Protein AF-A0A931A5I2-F1 (afdb_monomer)

Organism: NCBI:txid1187855

Structure (mmCIF, N/CA/C/O backbone):
data_AF-A0A931A5I2-F1
#
_entry.id   AF-A0A931A5I2-F1
#
loop_
_atom_site.group_PDB
_atom_site.id
_atom_site.type_symbol
_atom_site.label_atom_id
_atom_site.label_alt_id
_atom_site.label_comp_id
_atom_site.label_asym_id
_atom_site.label_entity_id
_atom_site.label_seq_id
_atom_site.pdbx_PDB_ins_code
_atom_site.Cartn_x
_atom_site.Cartn_y
_atom_site.Cartn_z
_atom_site.occupancy
_atom_site.B_iso_or_equiv
_atom_site.auth_seq_id
_atom_site.auth_comp_id
_atom_site.auth_asym_id
_atom_site.auth_atom_id
_atom_site.pdbx_PDB_model_num
ATOM 1 N N . MET A 1 1 ? -3.481 8.374 -11.342 1.00 69.00 1 MET A N 1
ATOM 2 C CA . MET A 1 1 ? -2.638 8.021 -10.176 1.00 69.00 1 MET A CA 1
ATOM 3 C C . MET A 1 1 ? -3.556 7.645 -9.022 1.00 69.00 1 MET A C 1
ATOM 5 O O . MET A 1 1 ? -4.461 8.416 -8.738 1.00 69.00 1 MET A O 1
ATOM 9 N N . ARG A 1 2 ? -3.394 6.473 -8.399 1.00 82.38 2 ARG A N 1
ATOM 10 C CA . ARG A 1 2 ? -4.111 6.147 -7.152 1.00 82.38 2 ARG A CA 1
ATOM 11 C C . ARG A 1 2 ? -3.209 6.462 -5.957 1.00 82.38 2 ARG A C 1
ATOM 13 O O . ARG A 1 2 ? -2.004 6.212 -6.026 1.00 82.38 2 ARG A O 1
ATOM 20 N N . THR A 1 3 ? -3.770 7.051 -4.913 1.00 91.56 3 THR A N 1
ATOM 21 C CA . THR A 1 3 ? -3.041 7.483 -3.713 1.00 91.56 3 THR A CA 1
ATOM 22 C C . THR A 1 3 ? -3.144 6.432 -2.608 1.00 91.56 3 THR A C 1
ATOM 24 O O . THR A 1 3 ? -4.033 5.581 -2.652 1.00 91.56 3 THR A O 1
ATOM 27 N N . VAL A 1 4 ? -2.288 6.543 -1.584 1.00 92.81 4 VAL A N 1
ATOM 28 C CA . VAL A 1 4 ? -2.404 5.776 -0.326 1.00 92.81 4 VAL A CA 1
ATOM 29 C C . VAL A 1 4 ? -3.823 5.853 0.233 1.00 92.81 4 VAL A C 1
ATOM 31 O O . VAL A 1 4 ? -4.373 4.853 0.678 1.00 92.81 4 VAL A O 1
ATOM 34 N N . ARG A 1 5 ? -4.440 7.040 0.174 1.00 93.38 5 ARG A N 1
ATOM 35 C CA . ARG A 1 5 ? -5.797 7.258 0.677 1.00 93.38 5 ARG A CA 1
ATOM 36 C C . ARG A 1 5 ? -6.809 6.328 -0.000 1.00 93.38 5 ARG A C 1
ATOM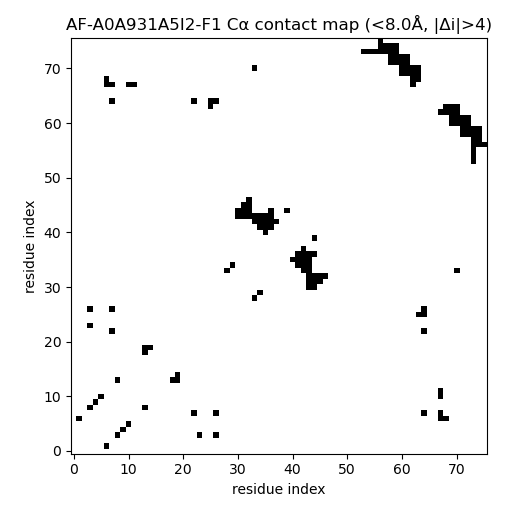 38 O O . ARG A 1 5 ? -7.476 5.550 0.671 1.00 93.38 5 ARG A O 1
ATOM 45 N N . ALA A 1 6 ? -6.845 6.363 -1.332 1.00 93.81 6 ALA A N 1
ATOM 46 C CA . ALA A 1 6 ? -7.802 5.595 -2.124 1.00 93.81 6 ALA A CA 1
ATOM 47 C C . ALA A 1 6 ? -7.547 4.077 -2.085 1.00 93.81 6 ALA A C 1
ATOM 49 O O . ALA A 1 6 ? -8.472 3.285 -2.259 1.00 93.81 6 ALA A O 1
ATOM 50 N N . GLU A 1 7 ? -6.289 3.657 -1.919 1.00 92.19 7 GLU A N 1
ATOM 51 C CA . GLU A 1 7 ? -5.927 2.236 -1.896 1.00 92.19 7 GLU A CA 1
ATOM 52 C C . GLU A 1 7 ? -6.016 1.616 -0.493 1.00 92.19 7 GLU A C 1
ATOM 54 O O . GLU A 1 7 ? -6.377 0.442 -0.400 1.00 92.19 7 GLU A O 1
ATOM 59 N N . CYS A 1 8 ? -5.767 2.393 0.568 1.00 93.69 8 CYS A N 1
ATOM 60 C CA . CYS A 1 8 ? -5.699 1.911 1.950 1.00 93.69 8 CYS A CA 1
ATOM 61 C C . CYS A 1 8 ? -6.766 2.548 2.848 1.00 93.69 8 CYS A C 1
ATOM 63 O O . CYS A 1 8 ? -7.710 1.873 3.252 1.00 93.69 8 CYS A O 1
ATOM 65 N N . THR A 1 9 ? -6.637 3.838 3.176 1.00 92.19 9 THR A N 1
ATOM 66 C CA . THR A 1 9 ? -7.401 4.439 4.289 1.00 92.19 9 THR A CA 1
ATOM 67 C C . THR A 1 9 ? -8.896 4.566 4.014 1.00 92.19 9 THR A C 1
ATOM 69 O O . THR A 1 9 ? -9.682 4.588 4.952 1.00 92.19 9 THR A O 1
ATOM 72 N N . ASP A 1 10 ? -9.306 4.620 2.747 1.00 94.19 10 ASP A N 1
ATOM 73 C CA . ASP A 1 10 ? -10.725 4.635 2.369 1.00 94.19 10 ASP A CA 1
ATOM 74 C C . ASP A 1 10 ? -11.354 3.226 2.401 1.00 94.19 10 ASP A C 1
ATOM 76 O O . ASP A 1 10 ? -12.567 3.078 2.269 1.00 94.19 10 ASP A O 1
ATOM 80 N N . ARG A 1 11 ? -10.539 2.170 2.540 1.00 92.94 11 ARG A N 1
ATOM 81 C CA . ARG A 1 11 ? -10.955 0.759 2.418 1.00 92.94 11 ARG A CA 1
ATOM 82 C C . ARG A 1 11 ? -10.681 -0.067 3.676 1.00 92.94 11 ARG A C 1
ATOM 84 O O . ARG A 1 11 ? -11.066 -1.233 3.727 1.00 92.94 11 ARG A O 1
ATOM 91 N N . MET A 1 12 ? -10.025 0.520 4.673 1.00 93.81 12 MET A N 1
ATOM 92 C CA . MET A 1 12 ? -9.632 -0.127 5.919 1.00 93.81 12 MET A CA 1
ATOM 93 C C . MET A 1 12 ? -9.764 0.853 7.083 1.00 93.81 12 MET A C 1
ATOM 95 O O . MET A 1 12 ? -9.317 1.996 7.001 1.00 93.81 12 MET A O 1
ATOM 99 N N . LEU A 1 13 ? -10.332 0.383 8.194 1.00 95.38 13 LEU A N 1
ATOM 100 C CA . LEU A 1 13 ? -10.345 1.144 9.438 1.00 95.38 13 LEU A CA 1
ATOM 101 C C . LEU A 1 13 ? -8.948 1.167 10.061 1.00 95.38 13 LEU A C 1
ATOM 103 O O . LEU A 1 13 ? -8.337 0.125 10.292 1.00 95.38 13 LEU A O 1
ATOM 107 N N . ILE A 1 14 ? -8.461 2.363 10.378 1.00 95.31 14 ILE A N 1
ATOM 108 C CA . ILE A 1 14 ? -7.181 2.558 11.054 1.00 95.31 14 ILE A CA 1
ATOM 109 C C . ILE A 1 14 ? -7.432 2.697 12.558 1.00 95.31 14 ILE A C 1
ATOM 111 O O . ILE A 1 14 ? -7.861 3.744 13.028 1.00 95.31 14 ILE A O 1
ATOM 115 N N . TYR A 1 15 ? -7.165 1.627 13.311 1.00 93.44 15 TYR A N 1
ATOM 116 C CA . TYR A 1 15 ? -7.413 1.565 14.758 1.00 93.44 15 TYR A CA 1
ATOM 117 C C . TYR A 1 15 ? -6.472 2.420 15.623 1.00 93.44 15 TYR A C 1
ATOM 119 O O . TYR A 1 15 ? -6.742 2.618 16.804 1.00 93.44 15 TYR A O 1
ATOM 127 N N . GLY A 1 16 ? -5.366 2.915 15.066 1.00 96.75 16 GLY A N 1
ATOM 128 C CA . GLY A 1 16 ? -4.404 3.744 15.786 1.00 96.75 16 GLY A CA 1
ATOM 129 C C . GLY A 1 16 ? -3.099 3.923 15.018 1.00 96.75 16 GLY A C 1
ATOM 130 O O . GLY A 1 16 ? -2.937 3.407 13.912 1.00 96.75 16 GLY A O 1
ATOM 131 N N . GLU A 1 17 ? -2.153 4.640 15.622 1.00 97.94 17 GLU A N 1
ATOM 132 C CA . GLU A 1 17 ? -0.883 5.002 14.983 1.00 97.94 17 GLU A CA 1
ATOM 133 C C . GLU A 1 17 ? -0.027 3.786 14.618 1.00 97.94 17 GLU A C 1
ATOM 135 O O . GLU A 1 17 ? 0.494 3.719 13.509 1.00 97.94 17 GLU A O 1
ATOM 140 N N . HIS A 1 18 ? 0.094 2.803 15.514 1.00 97.69 18 HIS A N 1
ATOM 141 C CA . HIS A 1 18 ? 0.872 1.596 15.229 1.00 97.69 18 HIS A CA 1
ATOM 142 C C . HIS A 1 18 ? 0.320 0.849 14.007 1.00 97.69 18 HIS A C 1
ATOM 144 O O . HIS A 1 18 ? 1.076 0.501 13.106 1.00 97.69 18 HIS A O 1
ATOM 150 N N . HIS A 1 19 ? -1.007 0.698 13.932 1.00 96.12 19 HIS A N 1
ATOM 151 C CA . HIS A 1 19 ? -1.660 0.089 12.776 1.00 96.12 19 HIS A CA 1
ATOM 152 C C . HIS A 1 19 ? -1.442 0.915 11.502 1.00 96.12 19 HIS A C 1
ATOM 154 O O . HIS A 1 19 ? -1.142 0.349 10.455 1.00 96.12 19 HIS A O 1
ATOM 160 N N . LEU A 1 20 ? -1.533 2.248 11.588 1.00 96.06 20 LEU A N 1
ATOM 161 C CA . LEU A 1 20 ? -1.253 3.123 10.451 1.00 96.06 20 LEU A CA 1
ATOM 162 C C . LEU A 1 20 ? 0.172 2.931 9.928 1.00 96.06 20 LEU A C 1
ATOM 164 O O . LEU A 1 20 ? 0.349 2.830 8.720 1.00 96.06 20 LEU A O 1
ATOM 168 N N . ARG A 1 21 ? 1.170 2.867 10.816 1.00 97.38 21 ARG A N 1
ATOM 169 C CA . ARG A 1 21 ? 2.568 2.648 10.423 1.00 97.38 21 ARG A CA 1
ATOM 170 C C . ARG A 1 21 ? 2.725 1.323 9.683 1.00 97.38 21 ARG A C 1
ATOM 172 O O . ARG A 1 21 ? 3.196 1.344 8.558 1.00 97.38 21 ARG A O 1
ATOM 179 N N . SER A 1 22 ? 2.200 0.222 10.226 1.00 96.06 22 SER A N 1
ATOM 180 C CA . SER A 1 22 ? 2.249 -1.082 9.546 1.00 96.06 22 SER A CA 1
ATOM 181 C C . SER A 1 22 ? 1.586 -1.064 8.163 1.00 96.06 22 SER A C 1
ATOM 183 O O . SER A 1 22 ? 2.126 -1.623 7.215 1.00 96.06 22 SER A O 1
ATOM 185 N N . VAL A 1 23 ? 0.439 -0.389 8.024 1.00 95.94 23 VAL A N 1
ATOM 186 C CA . VAL A 1 23 ? -0.252 -0.234 6.731 1.00 95.94 23 VAL A CA 1
ATOM 187 C C . VAL A 1 23 ? 0.567 0.607 5.748 1.00 95.94 23 VAL A C 1
ATOM 189 O O . VAL A 1 23 ? 0.586 0.315 4.554 1.00 95.94 23 VAL A O 1
ATOM 192 N N . LEU A 1 24 ? 1.220 1.672 6.217 1.00 96.25 24 LEU A N 1
ATOM 193 C CA . LEU A 1 24 ? 2.053 2.525 5.370 1.00 96.25 24 LEU A CA 1
ATOM 194 C C . LEU A 1 24 ? 3.346 1.826 4.948 1.00 96.25 24 LEU A C 1
ATOM 196 O O . LEU A 1 24 ? 3.713 1.951 3.784 1.00 96.25 24 LEU A O 1
ATOM 200 N N . ASP A 1 25 ? 3.981 1.076 5.846 1.00 96.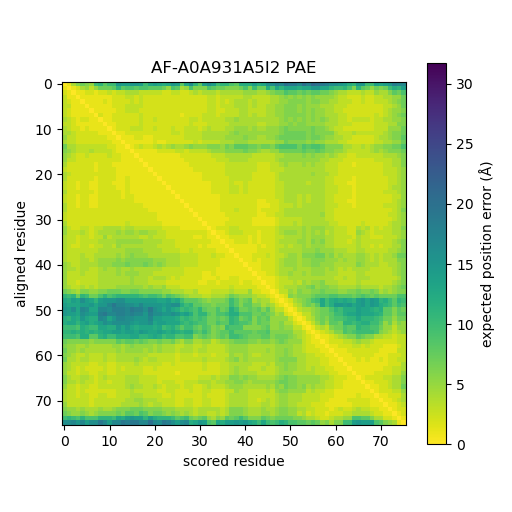69 25 ASP A N 1
ATOM 201 C CA . ASP A 1 25 ? 5.181 0.291 5.550 1.00 96.69 25 ASP A CA 1
ATOM 202 C C . ASP A 1 25 ? 4.874 -0.737 4.449 1.00 96.69 25 ASP A C 1
ATOM 204 O O . ASP A 1 25 ? 5.501 -0.724 3.392 1.00 96.69 25 ASP A O 1
ATOM 208 N N . GLU A 1 26 ? 3.801 -1.519 4.609 1.00 95.94 26 GLU A N 1
ATOM 209 C CA . GLU A 1 26 ? 3.371 -2.485 3.590 1.00 95.94 26 GLU A CA 1
ATOM 210 C C . GLU A 1 26 ? 2.972 -1.803 2.267 1.00 95.94 26 GLU A C 1
ATOM 212 O O . GLU A 1 26 ? 3.234 -2.315 1.174 1.00 95.94 26 GLU A O 1
ATOM 217 N N . TYR A 1 27 ? 2.358 -0.615 2.330 1.00 95.50 27 TYR A N 1
ATOM 218 C CA . TYR A 1 27 ? 2.054 0.155 1.125 1.00 95.50 27 TYR A CA 1
ATOM 219 C C . TYR A 1 27 ? 3.327 0.609 0.402 1.00 95.50 27 TYR A C 1
ATOM 221 O O . TYR A 1 27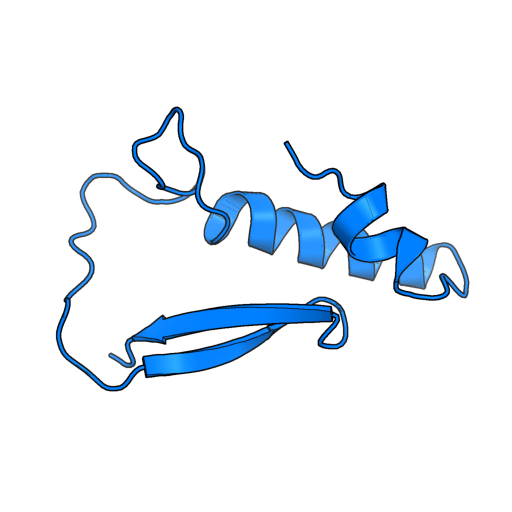 ? 3.352 0.580 -0.831 1.00 95.50 27 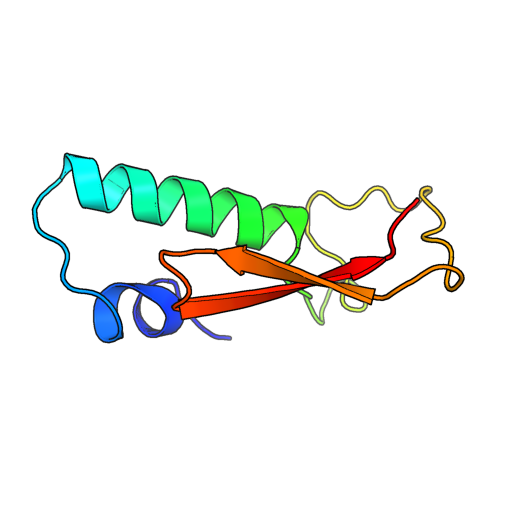TYR A O 1
ATOM 229 N N . ILE A 1 28 ? 4.351 1.059 1.133 1.00 95.94 28 ILE A N 1
ATOM 230 C CA . ILE A 1 28 ? 5.629 1.519 0.575 1.00 95.94 28 ILE A CA 1
ATOM 231 C C . ILE A 1 28 ? 6.353 0.353 -0.095 1.00 95.94 28 ILE A C 1
ATOM 233 O O . ILE A 1 28 ? 6.739 0.490 -1.259 1.00 95.94 28 ILE A O 1
ATOM 237 N N . ASP A 1 29 ? 6.439 -0.795 0.579 1.00 94.50 29 ASP A N 1
ATOM 238 C CA . ASP A 1 29 ? 7.053 -2.014 0.043 1.00 94.50 29 ASP A CA 1
ATOM 239 C C . ASP A 1 29 ? 6.392 -2.420 -1.277 1.00 94.50 29 ASP A C 1
ATOM 241 O O . ASP A 1 29 ? 7.054 -2.614 -2.300 1.00 94.50 29 ASP A O 1
AT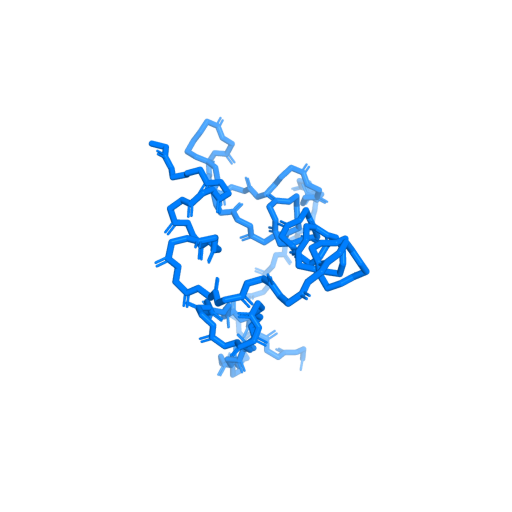OM 245 N N . ARG A 1 30 ? 5.056 -2.425 -1.313 1.00 93.19 30 ARG A N 1
ATOM 246 C CA . ARG A 1 30 ? 4.315 -2.638 -2.557 1.00 93.19 30 ARG A CA 1
ATOM 247 C C . ARG A 1 30 ? 4.601 -1.556 -3.601 1.00 93.19 30 ARG A C 1
ATOM 249 O O . ARG A 1 30 ? 4.757 -1.859 -4.786 1.00 93.19 30 ARG A O 1
ATOM 256 N N . TYR A 1 31 ? 4.540 -0.280 -3.224 1.00 93.75 31 TYR A N 1
ATOM 257 C CA . TYR A 1 31 ? 4.632 0.838 -4.167 1.00 93.75 31 TYR A CA 1
ATOM 258 C C . TYR A 1 31 ? 5.976 0.839 -4.897 1.00 93.75 31 TYR A C 1
ATOM 260 O O . TYR A 1 31 ? 6.010 1.077 -6.111 1.00 93.75 31 TYR A O 1
ATOM 268 N N . ASN A 1 32 ? 7.048 0.560 -4.159 1.00 93.81 32 ASN A N 1
ATOM 269 C CA . ASN A 1 32 ? 8.404 0.540 -4.676 1.00 93.81 32 ASN A CA 1
ATOM 270 C C . ASN A 1 32 ? 8.764 -0.802 -5.327 1.00 93.81 32 ASN A C 1
ATOM 272 O O . ASN A 1 32 ? 9.406 -0.795 -6.374 1.00 93.81 32 ASN A O 1
ATOM 276 N N . GLY A 1 33 ? 8.300 -1.929 -4.779 1.00 92.19 33 GLY A N 1
ATOM 277 C CA . GLY A 1 33 ? 8.690 -3.268 -5.230 1.00 92.19 33 GLY A CA 1
ATOM 278 C C . GLY A 1 33 ? 7.773 -3.923 -6.266 1.00 92.19 33 GLY A C 1
ATOM 279 O O . GLY A 1 33 ? 8.237 -4.733 -7.063 1.00 92.19 33 GLY A O 1
ATOM 280 N N . HIS A 1 34 ? 6.481 -3.581 -6.303 1.00 90.38 34 HIS A N 1
ATOM 281 C CA . HIS A 1 34 ? 5.491 -4.331 -7.097 1.00 90.38 34 HIS A CA 1
ATOM 282 C C . HIS A 1 34 ? 4.560 -3.477 -7.953 1.00 90.38 34 HIS A C 1
ATOM 284 O O . HIS A 1 34 ? 3.997 -3.964 -8.939 1.00 90.38 34 HIS A O 1
ATOM 290 N N . ARG A 1 35 ? 4.341 -2.210 -7.596 1.00 91.06 35 ARG A N 1
ATOM 291 C CA . ARG A 1 35 ? 3.377 -1.378 -8.311 1.00 91.06 35 ARG A CA 1
ATOM 292 C C . ARG A 1 35 ? 3.878 -1.072 -9.725 1.00 91.06 35 ARG A C 1
ATOM 294 O O . ARG A 1 35 ? 5.013 -0.639 -9.876 1.00 91.06 35 ARG A O 1
ATOM 301 N N . PRO A 1 36 ? 3.031 -1.203 -10.756 1.00 90.81 36 PRO A N 1
ATOM 302 C CA . PRO A 1 36 ? 3.422 -0.817 -12.099 1.00 90.81 36 PRO A CA 1
ATOM 303 C C . PRO A 1 36 ? 3.382 0.707 -12.272 1.00 90.81 36 PRO A C 1
ATOM 305 O O . PRO A 1 36 ? 2.379 1.356 -11.953 1.00 90.81 36 PRO A O 1
ATOM 308 N N . HIS A 1 37 ? 4.459 1.283 -12.814 1.00 90.44 37 HIS A N 1
ATOM 309 C CA . HIS A 1 37 ? 4.552 2.717 -13.110 1.00 90.44 37 HIS A CA 1
ATOM 310 C C . HIS A 1 37 ? 4.657 2.947 -14.612 1.00 90.44 37 HIS A C 1
ATOM 312 O O . HIS A 1 37 ? 5.619 2.530 -15.254 1.00 90.44 37 HIS A O 1
ATOM 318 N N . GLN A 1 38 ? 3.674 3.645 -15.186 1.00 91.38 38 GLN A N 1
ATOM 319 C CA . GLN A 1 38 ? 3.596 3.887 -16.634 1.00 91.38 38 GLN A CA 1
ATOM 320 C C . GLN A 1 38 ? 4.858 4.560 -17.189 1.00 91.38 38 GLN A C 1
ATOM 322 O O . GLN A 1 38 ? 5.382 4.123 -18.209 1.00 91.38 38 GLN A O 1
ATOM 327 N N . ALA A 1 39 ? 5.391 5.558 -16.479 1.00 91.50 39 ALA A N 1
ATOM 328 C CA . ALA A 1 39 ? 6.620 6.255 -16.861 1.00 91.50 39 ALA A CA 1
ATOM 329 C C . ALA A 1 39 ? 7.870 5.352 -16.861 1.00 91.50 39 ALA A C 1
ATOM 331 O O . ALA A 1 39 ? 8.858 5.681 -17.505 1.00 91.50 39 ALA A O 1
ATOM 332 N N . ARG A 1 40 ? 7.823 4.202 -16.174 1.00 91.25 40 ARG A N 1
ATOM 333 C CA . ARG A 1 40 ? 8.900 3.203 -16.118 1.00 91.25 40 ARG A CA 1
ATOM 334 C C . ARG A 1 40 ? 8.565 1.939 -16.908 1.00 91.25 40 ARG A C 1
ATOM 336 O O . ARG A 1 40 ? 9.014 0.854 -16.559 1.00 91.25 40 ARG A O 1
ATOM 343 N N . SER A 1 41 ? 7.750 2.044 -17.959 1.00 91.44 41 SER A N 1
ATOM 344 C CA . SER A 1 41 ? 7.318 0.880 -18.752 1.00 91.44 41 SER A CA 1
ATOM 345 C C . SER A 1 41 ? 6.667 -0.217 -17.895 1.00 91.44 41 SER A C 1
ATOM 347 O O . SER A 1 41 ? 6.941 -1.399 -18.065 1.00 91.44 41 SER A O 1
ATOM 349 N N . GLN A 1 42 ? 5.805 0.191 -16.956 1.00 89.88 42 GLN A N 1
ATOM 350 C CA . GLN A 1 42 ? 5.133 -0.671 -15.972 1.00 89.88 42 GLN A CA 1
ATOM 351 C C . GLN A 1 42 ? 6.054 -1.321 -14.930 1.00 89.88 42 GLN A C 1
ATOM 353 O O . GLN A 1 42 ? 5.590 -2.179 -14.183 1.00 89.88 42 GLN A O 1
ATOM 358 N N . ARG A 1 43 ? 7.318 -0.901 -14.819 1.00 90.00 43 ARG A N 1
ATOM 359 C CA . ARG A 1 43 ? 8.232 -1.410 -13.791 1.00 90.00 43 ARG A CA 1
ATOM 360 C C . ARG A 1 43 ? 8.064 -0.659 -12.459 1.00 90.00 43 ARG A C 1
ATOM 362 O O . ARG A 1 43 ? 7.854 0.561 -12.484 1.00 90.00 43 ARG A O 1
ATOM 369 N N . PRO A 1 44 ? 8.153 -1.349 -11.312 1.00 91.75 44 PRO A N 1
ATOM 370 C CA . PRO A 1 44 ? 8.335 -0.741 -10.000 1.00 91.75 44 PRO A CA 1
ATOM 371 C C . PRO A 1 44 ? 9.647 0.058 -9.897 1.00 91.75 44 PRO A C 1
ATOM 373 O O . PRO A 1 44 ? 10.586 -0.206 -10.651 1.00 91.75 44 PRO A O 1
ATOM 376 N N . PRO A 1 45 ? 9.739 1.018 -8.960 1.00 92.94 45 PRO A N 1
ATOM 377 C CA . PRO A 1 45 ? 10.951 1.759 -8.658 1.00 92.94 45 PRO A CA 1
ATOM 378 C C . PRO A 1 45 ? 12.167 0.888 -8.350 1.00 92.94 45 PRO A C 1
ATOM 380 O O . PRO A 1 45 ? 13.239 1.167 -8.891 1.00 92.94 45 PRO A O 1
ATOM 383 N N . ASP A 1 46 ? 11.968 -0.155 -7.544 1.00 93.06 46 ASP A N 1
ATOM 384 C CA . ASP A 1 46 ? 13.029 -1.020 -7.016 1.00 93.06 46 ASP A CA 1
ATOM 385 C C . ASP A 1 46 ? 13.339 -2.203 -7.941 1.00 93.06 46 ASP A C 1
ATOM 387 O O . ASP A 1 46 ? 14.225 -3.006 -7.653 1.00 93.06 46 ASP A O 1
ATOM 391 N N . GLN A 1 47 ? 12.626 -2.335 -9.064 1.00 87.25 47 GLN A N 1
ATOM 392 C CA . GLN A 1 47 ? 12.942 -3.376 -10.031 1.00 87.25 47 GLN A CA 1
ATOM 393 C C . GLN A 1 47 ? 14.249 -3.038 -10.752 1.00 87.25 47 GLN A C 1
ATOM 395 O O . GLN A 1 47 ? 14.330 -2.049 -11.488 1.00 87.25 47 GLN A O 1
ATOM 400 N N . ASP A 1 48 ? 15.236 -3.916 -10.580 1.00 84.12 48 ASP A N 1
ATOM 401 C CA . ASP A 1 48 ? 16.474 -3.904 -11.350 1.00 84.12 48 ASP A CA 1
ATOM 402 C C . ASP A 1 48 ? 16.169 -4.167 -12.833 1.00 84.12 48 ASP A C 1
ATOM 404 O O . ASP A 1 48 ? 15.501 -5.139 -13.203 1.00 84.12 48 ASP A O 1
ATOM 408 N N . GLU A 1 49 ? 16.649 -3.272 -1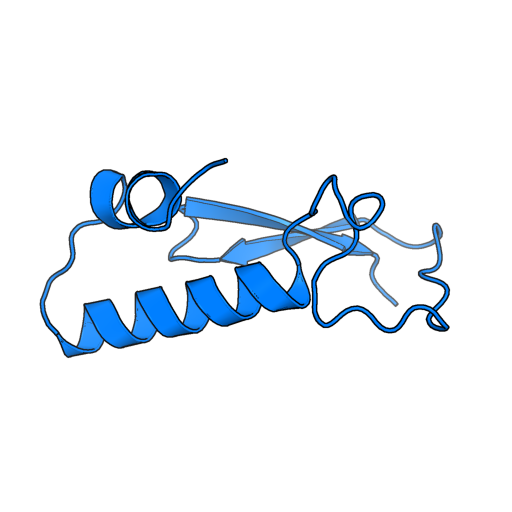3.694 1.00 75.38 49 GLU A N 1
ATOM 409 C CA . GLU A 1 49 ? 16.438 -3.332 -15.139 1.00 75.38 49 GLU A CA 1
ATOM 410 C C . GLU A 1 49 ? 17.125 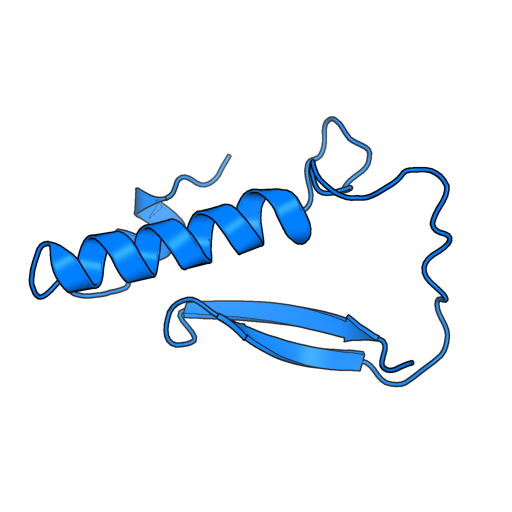-4.538 -15.788 1.00 75.38 49 GLU A C 1
ATOM 412 O O . GLU A 1 49 ? 16.712 -4.964 -16.868 1.00 75.38 49 GLU A O 1
ATOM 417 N N . GLN A 1 50 ? 18.140 -5.104 -15.131 1.00 76.44 50 GLN A N 1
ATOM 418 C CA . GLN A 1 50 ? 18.893 -6.258 -15.620 1.00 76.44 50 GLN A CA 1
ATOM 419 C C . GLN A 1 50 ? 18.219 -7.594 -15.281 1.00 76.44 50 GLN A C 1
ATOM 421 O O . GLN A 1 50 ? 18.552 -8.623 -15.875 1.00 76.44 50 GLN A O 1
ATOM 426 N N . VAL A 1 51 ? 17.253 -7.602 -14.357 1.00 77.00 51 VAL A N 1
ATOM 427 C CA . VAL A 1 51 ? 16.550 -8.823 -13.955 1.00 77.00 51 VAL A CA 1
ATOM 428 C C . VAL A 1 51 ? 15.480 -9.167 -14.991 1.00 77.00 51 VAL A C 1
ATOM 430 O O . VAL A 1 51 ? 14.409 -8.557 -15.058 1.00 77.00 51 VAL A O 1
ATOM 433 N N . VAL A 1 52 ? 15.758 -10.196 -15.794 1.00 71.38 52 VAL A N 1
ATOM 434 C CA . VAL A 1 52 ? 14.771 -10.805 -16.691 1.00 71.38 52 VAL A CA 1
ATOM 435 C C . VAL A 1 52 ? 13.828 -11.666 -15.858 1.00 71.38 52 VAL A C 1
ATOM 437 O O . VAL A 1 52 ? 14.193 -12.738 -15.380 1.00 71.38 52 VAL A O 1
ATOM 440 N N . VAL A 1 53 ? 12.593 -11.200 -15.685 1.00 73.00 53 VAL A N 1
ATOM 441 C CA . VAL A 1 53 ? 11.543 -12.000 -15.049 1.00 73.00 53 VAL A CA 1
ATOM 442 C C . VAL A 1 53 ? 11.116 -13.091 -16.029 1.00 73.00 53 VAL A C 1
ATOM 444 O O . VAL A 1 53 ? 10.602 -12.786 -17.107 1.00 73.00 53 VAL A O 1
ATOM 447 N N . SER A 1 54 ? 11.328 -14.359 -15.662 1.00 77.75 54 SER A N 1
ATOM 448 C CA . SER A 1 54 ? 10.837 -15.484 -16.460 1.00 77.75 54 SER A CA 1
ATOM 449 C C . SER A 1 54 ? 9.316 -15.406 -16.605 1.00 77.75 54 SER A C 1
ATOM 451 O O . SER A 1 54 ? 8.592 -15.152 -15.642 1.00 77.75 54 SER A O 1
ATOM 453 N N . MET A 1 55 ? 8.826 -15.631 -17.824 1.00 81.88 55 MET A N 1
ATOM 454 C CA . MET A 1 55 ? 7.393 -15.740 -18.116 1.00 81.88 55 MET A CA 1
ATOM 455 C C . MET A 1 55 ? 6.865 -17.166 -17.918 1.00 81.88 55 MET A C 1
ATOM 457 O O . MET A 1 55 ? 5.688 -17.430 -18.169 1.00 81.88 55 MET A O 1
ATOM 461 N N . GLU A 1 56 ? 7.716 -18.079 -17.463 1.00 86.25 56 GLU A N 1
ATOM 462 C CA . GLU A 1 56 ? 7.378 -19.463 -17.159 1.00 86.25 56 GLU A CA 1
ATOM 463 C C . GLU A 1 56 ? 7.040 -19.622 -15.671 1.00 86.25 56 GLU A C 1
ATOM 465 O O . GLU A 1 56 ? 7.357 -18.769 -14.846 1.00 86.25 56 GLU A O 1
ATOM 470 N N . GLY A 1 57 ? 6.344 -20.702 -15.322 1.00 86.25 57 GLY A N 1
ATOM 471 C CA . GLY A 1 57 ? 5.962 -20.983 -13.936 1.00 86.25 57 GLY A CA 1
ATOM 472 C C . GLY A 1 57 ? 4.546 -20.537 -13.570 1.00 86.25 57 GLY A C 1
ATOM 473 O O . GLY A 1 57 ? 3.902 -19.724 -14.242 1.00 86.25 57 GLY A O 1
ATOM 474 N N . ARG A 1 58 ? 4.019 -21.130 -12.498 1.00 92.81 58 ARG A N 1
ATOM 475 C CA . ARG A 1 58 ? 2.645 -20.913 -12.027 1.00 92.81 58 ARG A CA 1
ATOM 476 C C . ARG A 1 58 ? 2.474 -19.487 -11.502 1.00 92.81 58 ARG A C 1
ATOM 478 O O . ARG A 1 58 ? 3.322 -18.994 -10.769 1.00 92.81 58 ARG A O 1
ATOM 485 N N . ILE A 1 59 ? 1.348 -18.849 -11.827 1.00 92.06 59 ILE A N 1
ATOM 486 C CA . ILE A 1 59 ? 0.978 -17.562 -11.226 1.00 92.06 59 ILE A CA 1
ATOM 487 C C . ILE A 1 59 ? 0.466 -17.805 -9.805 1.00 92.06 59 ILE A C 1
ATOM 489 O O . ILE A 1 59 ? -0.505 -18.536 -9.591 1.00 92.06 59 ILE A O 1
ATOM 493 N N . GLU A 1 60 ? 1.105 -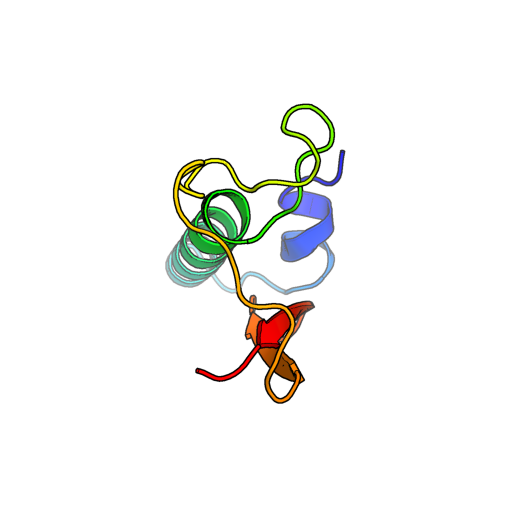17.151 -8.846 1.00 92.94 60 GLU A N 1
ATOM 494 C CA . GLU A 1 60 ? 0.722 -17.117 -7.445 1.00 92.94 60 GLU A CA 1
ATOM 495 C C . GLU A 1 60 ? 0.129 -15.763 -7.087 1.00 92.94 60 GLU A C 1
ATOM 497 O O . GLU A 1 60 ? 0.623 -14.710 -7.495 1.00 92.94 60 GLU A O 1
ATOM 502 N N . ARG A 1 61 ? -0.938 -15.806 -6.290 1.00 93.69 61 ARG A N 1
ATOM 503 C CA . ARG A 1 61 ? -1.585 -14.619 -5.746 1.00 93.69 61 ARG A CA 1
ATOM 504 C C . ARG A 1 61 ? -1.102 -14.389 -4.323 1.00 93.69 61 ARG A C 1
ATOM 506 O O . ARG A 1 61 ? -1.327 -15.238 -3.462 1.00 93.69 61 ARG A O 1
ATOM 513 N N . HIS A 1 62 ? -0.553 -13.212 -4.076 1.00 91.94 62 HIS A N 1
ATOM 514 C CA . HIS A 1 62 ? -0.203 -12.715 -2.756 1.00 91.94 62 HIS A CA 1
ATOM 515 C C . HIS A 1 62 ? -1.190 -11.612 -2.353 1.00 91.94 62 HIS A C 1
ATOM 517 O O . HIS A 1 62 ? -1.565 -10.776 -3.171 1.00 91.94 62 HIS A O 1
ATOM 523 N N . LYS A 1 63 ? -1.694 -11.648 -1.120 1.00 94.31 63 LYS A N 1
ATOM 524 C CA . LYS A 1 63 ? -2.634 -10.644 -0.609 1.00 94.31 63 LYS A CA 1
ATOM 525 C C . LYS A 1 63 ? -1.878 -9.713 0.320 1.00 94.31 63 LYS A C 1
ATOM 527 O O . LYS A 1 63 ? -1.306 -10.195 1.287 1.00 94.31 63 LYS A O 1
ATOM 532 N N . VAL A 1 64 ? -1.953 -8.419 0.047 1.00 93.44 64 VAL A N 1
ATOM 533 C CA . VAL A 1 64 ? -1.308 -7.373 0.849 1.00 93.44 64 VAL A CA 1
ATOM 534 C C . VAL A 1 64 ? -2.346 -6.374 1.351 1.00 93.44 64 VAL A C 1
ATOM 536 O O . VAL A 1 64 ? -3.487 -6.346 0.865 1.00 93.44 64 VAL A O 1
ATOM 539 N N . LEU A 1 65 ? -1.966 -5.562 2.331 1.00 94.00 65 LEU A N 1
ATOM 540 C CA . LEU A 1 65 ? -2.774 -4.526 2.973 1.00 94.00 65 LEU A CA 1
ATOM 541 C C . LEU A 1 65 ? -4.058 -5.118 3.545 1.00 94.00 65 LEU A C 1
ATOM 543 O O . LEU A 1 65 ? -5.171 -4.727 3.187 1.00 94.00 65 LEU A O 1
ATOM 547 N N . GLY A 1 66 ? -3.899 -6.166 4.359 1.00 89.50 66 GLY A N 1
ATOM 548 C CA . GLY A 1 66 ? -5.020 -6.930 4.917 1.00 89.50 66 GLY A CA 1
ATOM 549 C C . GLY A 1 66 ? -5.909 -7.593 3.854 1.00 89.50 66 GLY A C 1
ATOM 550 O O . GLY A 1 66 ? -7.068 -7.906 4.117 1.00 89.50 66 GLY A O 1
ATOM 551 N N . GLY A 1 67 ? -5.395 -7.784 2.633 1.00 92.00 67 GLY A N 1
ATOM 552 C CA . GLY A 1 67 ? -6.126 -8.344 1.497 1.00 92.00 67 GLY A CA 1
ATOM 553 C C . GLY A 1 67 ? -6.910 -7.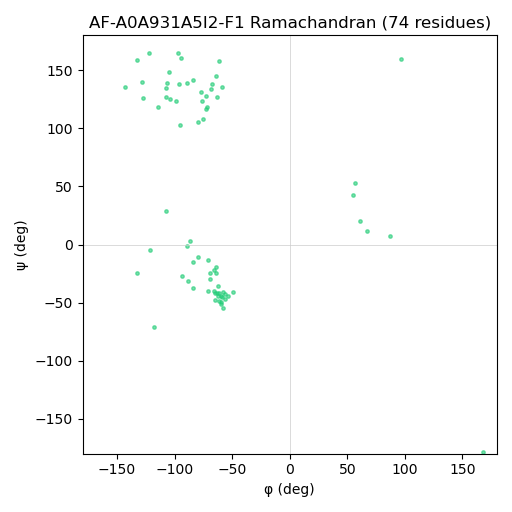332 0.663 1.00 92.00 67 GLY A C 1
ATOM 554 O O . GLY A 1 67 ? -7.625 -7.741 -0.256 1.00 92.00 67 GLY A O 1
ATOM 555 N N . ALA A 1 68 ? -6.760 -6.030 0.924 1.00 91.88 68 ALA A N 1
ATOM 556 C CA . ALA A 1 68 ? -7.341 -4.973 0.097 1.00 91.88 68 ALA A CA 1
ATOM 557 C C . ALA A 1 68 ? -6.765 -4.958 -1.331 1.00 91.88 68 ALA A C 1
ATOM 559 O O . ALA A 1 68 ? -7.425 -4.481 -2.270 1.00 91.88 68 ALA A O 1
ATOM 560 N N . ILE A 1 69 ? -5.548 -5.490 -1.498 1.00 91.50 69 ILE A N 1
ATOM 561 C CA . ILE A 1 69 ? -4.847 -5.588 -2.774 1.00 91.50 69 ILE A CA 1
ATOM 562 C C . ILE A 1 69 ? -4.362 -7.023 -3.005 1.00 91.50 69 ILE A C 1
ATOM 564 O O . ILE A 1 69 ? -3.896 -7.706 -2.096 1.00 91.50 69 ILE A O 1
ATOM 568 N N . ASN A 1 70 ? -4.483 -7.471 -4.256 1.00 93.00 70 ASN A N 1
ATOM 569 C CA . ASN A 1 70 ? -3.907 -8.726 -4.724 1.00 93.00 70 ASN A CA 1
ATOM 570 C C . ASN A 1 70 ? -2.720 -8.414 -5.633 1.00 93.00 70 ASN A C 1
ATOM 572 O O . ASN A 1 70 ? -2.863 -7.672 -6.607 1.00 93.00 70 ASN A O 1
ATOM 576 N N . GLU A 1 71 ? -1.584 -9.013 -5.324 1.00 92.06 71 GLU A N 1
ATOM 577 C CA . GLU A 1 71 ? -0.383 -9.027 -6.142 1.00 92.06 71 GLU A CA 1
ATOM 578 C C . GLU A 1 71 ? -0.232 -10.393 -6.795 1.00 92.06 71 GLU A C 1
ATOM 580 O O . GLU A 1 71 ? -0.647 -11.417 -6.247 1.00 92.06 71 GLU A O 1
ATOM 585 N N . TYR A 1 72 ? 0.347 -10.402 -7.989 1.00 89.81 72 TYR A N 1
ATOM 586 C CA . TYR A 1 72 ? 0.528 -11.614 -8.769 1.00 89.81 72 TYR A CA 1
ATOM 587 C C . TYR A 1 72 ? 1.990 -11.727 -9.163 1.00 89.81 72 TYR A C 1
ATOM 589 O O . TYR A 1 72 ? 2.549 -10.803 -9.751 1.00 89.81 72 TYR A O 1
ATOM 597 N N . ARG A 1 73 ? 2.595 -12.867 -8.840 1.00 86.75 73 ARG A N 1
ATOM 598 C CA . ARG A 1 73 ? 3.981 -13.197 -9.183 1.00 86.75 73 ARG A CA 1
ATOM 599 C C . ARG A 1 73 ? 4.042 -14.598 -9.773 1.00 86.75 73 ARG A C 1
ATOM 601 O O . ARG A 1 73 ? 3.133 -15.394 -9.548 1.00 86.75 73 ARG A O 1
ATOM 608 N N . ARG A 1 74 ? 5.096 -14.913 -10.520 1.00 87.50 74 ARG A N 1
ATOM 609 C CA . ARG A 1 74 ? 5.354 -16.293 -10.947 1.00 87.50 74 ARG A CA 1
ATOM 610 C C . ARG A 1 74 ? 6.206 -17.006 -9.902 1.00 87.50 74 ARG A C 1
ATOM 612 O O . ARG A 1 74 ? 7.100 -16.391 -9.322 1.00 87.50 74 ARG A O 1
ATOM 619 N N . ALA A 1 75 ? 5.872 -18.262 -9.623 1.00 81.88 75 ALA A N 1
ATOM 620 C CA . ALA A 1 75 ? 6.706 -19.146 -8.817 1.00 81.88 75 ALA A CA 1
ATOM 621 C C . ALA A 1 75 ? 8.041 -19.401 -9.537 1.00 81.88 75 ALA A C 1
ATOM 623 O O . ALA A 1 75 ? 8.059 -19.446 -10.769 1.00 81.88 75 ALA A O 1
ATOM 624 N N . ALA A 1 76 ? 9.119 -19.523 -8.757 1.00 74.81 76 ALA A N 1
ATOM 625 C CA . ALA A 1 76 ? 10.453 -19.868 -9.251 1.00 74.81 76 ALA A CA 1
ATOM 626 C C . ALA A 1 76 ? 10.524 -21.323 -9.733 1.00 74.81 76 ALA A C 1
ATOM 628 O O . ALA A 1 76 ? 9.750 -22.155 -9.201 1.00 74.81 76 ALA A O 1
#

Radius of gyration: 14.03 Å; Cα contacts (8 Å, |Δi|>4): 80; chains: 1; bounding box: 30×29×34 Å

pLDDT: mean 90.35, std 6.51, range [69.0, 97.94]

Secondary structure (DSSP, 8-state):
---HIIIIITTS---SHHHHHHHHHHHHHHHHHT--BGGGTTB-TT--TT----S-S-EEEEEEGGGTEEEEEE--

Sequence (76 aa):
MRTVRAECTDRMLIYGEHHLRSVLDEYIDRYNGHRPHQARSQRPPDQDEQVVVSMEGRIERHKVLGGAINEYRRAA

Foldseek 3Di:
DDDLCNQAVVVDPQPDDVSVVVLVVQVVCCQQCPAQDVVVVGHHNPDDPPDDQDPDADWDWDATNNNSDIGIHGDD

InterPro domains:
  IPR001584 Integrase, catalytic core [PF13683] (2-45)

Solvent-accessible surface area (backbone atoms only — not comparable to full-atom values): 4787 Å² total; per-residue (Å²): 138,87,48,68,51,74,65,40,64,76,75,45,89,72,90,42,70,71,55,44,49,56,50,48,52,55,48,47,53,39,52,33,60,65,35,66,31,75,94,54,79,49,38,20,77,66,53,60,88,84,63,79,77,71,90,59,64,59,81,41,80,46,67,41,76,96,56,74,40,81,45,79,46,59,47,133

Mean predicted aligned error: 4.29 Å